Protein AF-A0A7V1Q492-F1 (afdb_monomer_lite)

pLDDT: mean 84.26, std 14.22, range [46.06, 97.69]

Foldseek 3Di:
DDPVVCCVPPQVVDDPVVNVVVVVVVVVVCVPDDDDDPPPPPPPPPVVVPPPDVCVVPPDDPVVVVVVVVVVVVVVVVVD

Secondary structure (DSSP, 8-state):
--HHHHIIIIITTS-HHHHHHHHHHHHHHHHHSPP--TT-S----GGGGTTSSTTGGGG--HHHHHHHHHHHHHHHHHT-

Sequence (80 aa):
MTVEEIFKRHIKPLPQLERLRLLAMIAEDLTNQPPVEDGAEGVYDWMALRGIAPGLLAGEDAQHWVSRTRRESDEQRAVR

Radius of gyration: 26.22 Å; chains: 1; bounding box: 44×31×67 Å

Structure (mmCIF, N/CA/C/O backbone):
data_AF-A0A7V1Q492-F1
#
_entry.id   AF-A0A7V1Q492-F1
#
loop_
_atom_site.group_PDB
_atom_site.id
_atom_site.type_symbol
_atom_site.label_atom_id
_atom_site.label_alt_id
_atom_site.label_comp_id
_atom_site.label_asym_id
_atom_site.label_entity_id
_atom_site.label_seq_id
_atom_site.pdbx_PDB_ins_code
_atom_site.Cartn_x
_atom_site.Cartn_y
_atom_site.Cartn_z
_atom_site.occupancy
_atom_site.B_iso_or_equiv
_atom_site.auth_seq_id
_atom_site.auth_comp_id
_atom_site.auth_asym_id
_atom_site.auth_atom_id
_atom_site.pdbx_PDB_model_num
ATOM 1 N N . MET A 1 1 ? 4.219 7.039 15.461 1.00 68.50 1 MET A N 1
ATOM 2 C CA . MET A 1 1 ? 2.837 6.895 15.955 1.00 68.50 1 MET A CA 1
ATOM 3 C C . MET A 1 1 ? 2.535 5.409 15.975 1.00 68.50 1 MET A C 1
ATOM 5 O O . MET A 1 1 ? 2.658 4.793 14.926 1.00 68.50 1 MET A O 1
ATOM 9 N N . THR A 1 2 ? 2.266 4.821 17.138 1.00 94.75 2 THR A N 1
ATOM 10 C CA . THR A 1 2 ? 2.007 3.373 17.250 1.00 94.75 2 THR A CA 1
ATOM 11 C C . THR A 1 2 ? 0.567 3.033 16.850 1.00 94.75 2 THR A C 1
ATOM 13 O O . THR A 1 2 ? -0.300 3.911 16.807 1.00 94.75 2 THR A O 1
ATOM 16 N N . VAL A 1 3 ? 0.283 1.757 16.572 1.00 93.00 3 VAL A N 1
ATOM 17 C CA . VAL A 1 3 ? -1.077 1.288 16.242 1.00 93.00 3 VAL A CA 1
ATOM 18 C C . VAL A 1 3 ? -2.047 1.569 17.395 1.00 93.00 3 VAL A C 1
ATOM 20 O O . VAL A 1 3 ? -3.180 2.001 17.182 1.00 93.00 3 VAL A O 1
ATOM 23 N N . GLU A 1 4 ? -1.588 1.421 18.637 1.00 94.81 4 GLU A N 1
ATOM 24 C CA . GLU A 1 4 ? -2.366 1.722 19.839 1.00 94.81 4 GLU A CA 1
ATOM 25 C C . GLU A 1 4 ? -2.685 3.215 19.953 1.00 94.81 4 GLU A C 1
ATOM 27 O O . GLU A 1 4 ? -3.775 3.585 20.400 1.00 94.81 4 GLU A O 1
ATOM 32 N N . GLU A 1 5 ? -1.755 4.087 19.554 1.00 95.38 5 GLU A N 1
ATOM 33 C CA . GLU A 1 5 ? -1.980 5.532 19.515 1.00 95.38 5 GLU A CA 1
ATOM 34 C C . GLU A 1 5 ? -3.021 5.907 18.456 1.00 95.38 5 GLU A C 1
ATOM 36 O O . GLU A 1 5 ? -3.922 6.694 18.758 1.00 95.38 5 GLU A O 1
ATOM 41 N N . ILE A 1 6 ? -2.960 5.296 17.266 1.00 95.06 6 ILE A N 1
ATOM 42 C CA . ILE A 1 6 ? -3.965 5.468 16.202 1.00 95.06 6 ILE A CA 1
ATOM 43 C C . ILE A 1 6 ? -5.339 5.045 16.713 1.00 95.06 6 ILE A C 1
ATOM 45 O O . ILE A 1 6 ? -6.308 5.803 16.620 1.00 95.06 6 ILE A O 1
ATOM 49 N N . PHE A 1 7 ? -5.419 3.858 17.317 1.00 95.19 7 PHE A N 1
ATOM 50 C CA . PHE A 1 7 ? -6.670 3.337 17.845 1.00 95.19 7 PHE A CA 1
ATOM 51 C C . PHE A 1 7 ? -7.275 4.280 18.887 1.00 95.19 7 PHE A C 1
ATOM 53 O O . PHE A 1 7 ? -8.452 4.632 18.804 1.00 95.19 7 PHE A O 1
ATOM 60 N N . LYS A 1 8 ? -6.475 4.734 19.858 1.00 96.75 8 LYS A N 1
ATOM 61 C CA . LYS A 1 8 ? -6.958 5.604 20.938 1.00 96.75 8 LYS A CA 1
ATOM 62 C C . LYS A 1 8 ? -7.382 6.983 20.442 1.00 96.75 8 LYS A C 1
ATOM 64 O O . LYS A 1 8 ? -8.384 7.495 20.934 1.00 96.75 8 LYS A O 1
ATOM 69 N N . ARG A 1 9 ? -6.630 7.587 19.517 1.00 96.50 9 ARG A N 1
ATOM 70 C CA . ARG A 1 9 ? -6.876 8.965 19.065 1.00 96.50 9 ARG A CA 1
ATOM 71 C C . ARG A 1 9 ? -7.931 9.063 17.971 1.00 96.50 9 ARG A C 1
ATOM 73 O O . ARG A 1 9 ? -8.690 10.024 17.980 1.00 96.50 9 ARG A O 1
ATOM 80 N N . HIS A 1 10 ? -7.990 8.094 17.061 1.00 94.56 10 HIS A N 1
ATOM 81 C CA . HIS A 1 10 ? -8.802 8.206 15.847 1.00 94.56 10 HIS A CA 1
ATOM 82 C C . HIS A 1 10 ? -9.950 7.204 15.778 1.00 94.56 10 HIS A C 1
ATOM 84 O O . HIS A 1 10 ? -10.980 7.529 15.205 1.00 94.56 10 HIS A O 1
ATOM 90 N N . ILE A 1 11 ? -9.813 6.014 16.373 1.00 95.62 11 ILE A N 1
ATOM 91 C CA . ILE A 1 11 ? -10.826 4.953 16.235 1.00 95.62 11 ILE A CA 1
ATOM 92 C C . ILE A 1 11 ? -11.771 4.906 17.436 1.00 95.62 11 ILE A C 1
ATOM 94 O O . ILE A 1 11 ? -12.983 4.777 17.283 1.00 95.62 11 ILE A O 1
ATOM 98 N N . LYS A 1 12 ? -11.230 5.021 18.651 1.00 95.31 12 LYS A N 1
ATOM 99 C CA . LYS A 1 12 ? -11.999 4.958 19.899 1.00 95.31 12 LYS A CA 1
ATOM 100 C C . LYS A 1 12 ? -13.054 6.072 20.039 1.00 95.31 12 LYS A C 1
ATOM 102 O O . LYS A 1 12 ? -14.114 5.754 20.576 1.00 95.31 12 LYS A O 1
ATOM 107 N N . PRO A 1 13 ? -12.821 7.325 19.595 1.00 97.69 13 PRO A N 1
ATOM 108 C CA . PRO A 1 13 ? -13.826 8.388 19.689 1.00 97.69 13 PRO A CA 1
ATOM 109 C C . PRO A 1 13 ? -15.008 8.240 18.720 1.00 97.69 13 PRO A C 1
ATOM 111 O O . PRO A 1 13 ? -16.020 8.909 18.912 1.00 97.69 13 PRO A O 1
ATOM 114 N N . LEU A 1 14 ? -14.894 7.398 17.687 1.00 96.88 14 LEU A N 1
ATOM 115 C CA . LEU A 1 14 ? -15.953 7.225 16.694 1.00 96.88 14 LEU A CA 1
ATOM 116 C C . LEU A 1 14 ? -17.180 6.517 17.302 1.00 96.88 14 LEU A C 1
ATOM 118 O O . LEU A 1 14 ? -17.022 5.585 18.104 1.00 96.88 14 LEU A O 1
ATOM 122 N N . PRO A 1 15 ? -18.407 6.881 16.884 1.00 97.69 15 PRO A N 1
ATOM 123 C CA . PRO A 1 15 ? -19.614 6.130 17.203 1.00 97.69 15 PRO A CA 1
ATOM 124 C C . PRO A 1 15 ? -19.490 4.648 16.827 1.00 97.69 15 PRO A C 1
ATOM 126 O O . PRO A 1 15 ? -18.823 4.282 15.858 1.00 97.69 15 PRO A O 1
ATOM 129 N N . GLN A 1 16 ? -20.193 3.776 17.555 1.00 96.06 16 GLN A N 1
ATOM 130 C CA . GLN A 1 16 ? -20.131 2.324 17.338 1.00 96.06 16 GLN A CA 1
ATOM 131 C C . GLN A 1 16 ? -20.401 1.926 15.878 1.00 96.06 16 GLN A C 1
ATOM 133 O O . GLN A 1 16 ? -19.696 1.077 15.336 1.00 96.06 16 GLN A O 1
ATOM 138 N N . LEU A 1 17 ? -21.382 2.560 15.230 1.00 96.94 17 LEU A N 1
ATOM 139 C CA . LEU A 1 17 ? -21.719 2.289 13.832 1.00 96.94 17 LEU A CA 1
ATOM 140 C C . LEU A 1 17 ? -20.569 2.634 12.873 1.00 96.94 17 LEU A C 1
ATOM 142 O O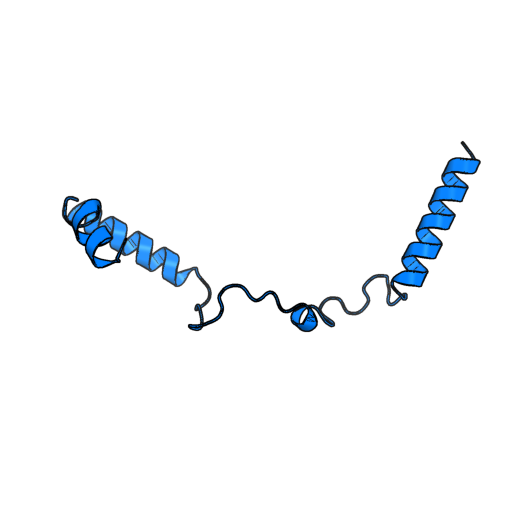 . LEU A 1 17 ? -20.305 1.886 11.937 1.00 96.94 17 LEU A O 1
ATOM 146 N N . GLU A 1 18 ? -19.862 3.737 13.110 1.00 96.75 18 GLU A N 1
ATOM 147 C CA . GLU A 1 18 ? -18.725 4.150 12.280 1.00 96.75 18 GLU A CA 1
ATOM 148 C C . GLU A 1 18 ? -17.525 3.228 12.472 1.00 96.75 18 GLU A C 1
ATOM 150 O O . GLU A 1 18 ? -16.859 2.878 11.503 1.00 96.75 18 GLU A O 1
ATOM 155 N N . ARG A 1 19 ? -17.305 2.740 13.697 1.00 97.62 19 ARG A N 1
ATOM 156 C CA . ARG A 1 19 ? -16.281 1.722 13.969 1.00 97.62 19 ARG A CA 1
ATOM 157 C C . ARG A 1 19 ? -16.560 0.421 13.217 1.00 97.62 19 ARG A C 1
ATOM 159 O O . ARG A 1 19 ? -15.630 -0.181 12.692 1.00 97.62 19 ARG A O 1
ATOM 166 N N . LEU A 1 20 ? -17.825 0.001 13.145 1.00 97.50 20 LEU A N 1
ATOM 167 C CA . LEU A 1 20 ? -18.231 -1.180 12.375 1.00 97.50 20 LEU A CA 1
ATOM 168 C C . LEU A 1 20 ? -18.060 -0.969 10.866 1.00 97.50 20 LEU A C 1
ATOM 170 O O . LEU A 1 20 ? -17.564 -1.861 10.184 1.00 97.50 20 LEU A O 1
ATOM 174 N N . ARG A 1 21 ? -18.418 0.213 10.349 1.00 97.38 21 ARG A N 1
ATOM 175 C CA . ARG A 1 21 ? -18.184 0.569 8.939 1.00 97.38 21 ARG A CA 1
ATOM 176 C C . ARG A 1 21 ? -16.700 0.553 8.595 1.00 97.38 21 ARG A C 1
ATOM 178 O O . ARG A 1 21 ? -16.321 -0.042 7.595 1.00 97.38 21 ARG A O 1
ATOM 185 N N . LEU A 1 22 ? -15.865 1.145 9.446 1.00 96.88 22 LEU A N 1
ATOM 186 C CA . LEU A 1 22 ? -14.419 1.144 9.259 1.00 96.88 22 LEU A CA 1
ATOM 187 C C . LEU A 1 22 ? -13.851 -0.279 9.254 1.00 96.88 22 LEU A C 1
ATOM 189 O O . LEU A 1 22 ? -13.004 -0.594 8.429 1.00 96.88 22 LEU A O 1
ATOM 193 N N . LEU A 1 23 ? -14.340 -1.150 10.139 1.00 96.75 23 LEU A N 1
ATOM 194 C CA . LEU A 1 23 ? -13.931 -2.553 10.164 1.00 96.75 23 LEU A CA 1
ATOM 195 C C . LEU A 1 23 ? -14.271 -3.272 8.851 1.00 96.75 23 LEU A C 1
ATOM 197 O O . LEU A 1 23 ? -13.438 -4.018 8.347 1.00 96.75 23 LEU A O 1
ATOM 201 N N . ALA A 1 24 ? -15.452 -3.022 8.277 1.00 96.81 24 ALA A N 1
ATOM 202 C CA . ALA A 1 24 ? -15.825 -3.574 6.975 1.00 96.81 24 ALA A CA 1
ATOM 203 C C . ALA A 1 24 ? -14.913 -3.063 5.847 1.00 96.81 24 ALA A C 1
ATOM 205 O O . ALA A 1 24 ? -14.437 -3.864 5.051 1.00 96.81 24 ALA A O 1
ATOM 206 N N . MET A 1 25 ? -14.609 -1.760 5.827 1.00 96.62 25 MET A N 1
ATOM 207 C CA . MET A 1 25 ? -13.693 -1.170 4.842 1.00 96.62 25 MET A CA 1
ATOM 208 C C . MET A 1 25 ? -12.285 -1.767 4.933 1.00 96.62 25 MET A C 1
ATOM 210 O O . MET A 1 25 ? -11.683 -2.071 3.911 1.00 96.62 25 MET A O 1
ATOM 214 N N . ILE A 1 26 ? -11.769 -1.962 6.152 1.00 95.38 26 ILE A N 1
ATOM 215 C CA . ILE A 1 26 ? -10.461 -2.594 6.372 1.00 95.38 26 ILE A CA 1
ATOM 216 C C . ILE A 1 26 ? -10.481 -4.045 5.881 1.00 95.38 26 ILE A C 1
ATOM 218 O O . ILE A 1 26 ? -9.555 -4.474 5.204 1.00 95.38 26 ILE A O 1
ATOM 222 N N . ALA A 1 27 ? -11.529 -4.809 6.203 1.00 94.50 27 ALA A N 1
ATOM 223 C CA . ALA A 1 27 ? -11.641 -6.198 5.765 1.00 94.50 27 ALA A CA 1
ATOM 224 C C . ALA A 1 27 ? -11.696 -6.320 4.231 1.00 94.50 27 ALA A C 1
ATOM 226 O O . ALA A 1 27 ? -11.056 -7.204 3.663 1.00 94.50 27 ALA A O 1
ATOM 227 N N . GLU A 1 28 ? -12.433 -5.430 3.564 1.00 94.31 28 GLU A N 1
ATOM 228 C CA . GLU A 1 28 ? -12.504 -5.367 2.103 1.00 94.31 28 GLU A CA 1
ATOM 229 C C . GLU A 1 28 ? -11.147 -5.010 1.483 1.00 94.31 28 GLU A C 1
ATOM 231 O O . GLU A 1 28 ? -10.694 -5.704 0.575 1.00 94.31 28 GLU A O 1
ATOM 236 N N . ASP A 1 29 ? -10.463 -3.988 2.005 1.00 91.81 29 ASP A N 1
ATOM 237 C CA . ASP A 1 29 ? -9.129 -3.588 1.540 1.00 91.81 29 ASP A CA 1
ATOM 238 C C . ASP A 1 29 ? -8.117 -4.737 1.665 1.00 91.81 29 ASP A C 1
ATOM 240 O O . ASP A 1 29 ? -7.460 -5.095 0.689 1.00 91.81 29 ASP A O 1
ATOM 244 N N . LEU A 1 30 ? -8.074 -5.405 2.822 1.00 88.25 30 LEU A N 1
ATOM 245 C CA . LEU A 1 30 ? -7.183 -6.546 3.057 1.00 88.25 30 LEU A CA 1
ATOM 246 C C . LEU A 1 30 ? -7.498 -7.755 2.166 1.00 88.25 30 LEU A C 1
ATOM 248 O O . LEU A 1 30 ? -6.598 -8.521 1.841 1.00 88.25 30 LEU A O 1
ATOM 252 N N . THR A 1 31 ? -8.759 -7.940 1.770 1.00 89.31 31 THR A N 1
ATOM 253 C CA . THR A 1 31 ? -9.151 -9.029 0.857 1.00 89.31 31 THR A CA 1
ATOM 254 C C . THR A 1 31 ? -8.733 -8.733 -0.587 1.00 89.31 31 THR A C 1
ATOM 256 O O . THR A 1 31 ? -8.463 -9.656 -1.353 1.00 89.31 31 THR A O 1
ATOM 259 N N . ASN A 1 32 ? -8.676 -7.453 -0.963 1.00 84.44 32 ASN A N 1
ATOM 260 C CA . ASN A 1 32 ? -8.329 -7.010 -2.313 1.00 84.44 32 ASN A CA 1
ATOM 261 C C . ASN A 1 32 ? -6.820 -6.817 -2.528 1.00 84.44 32 ASN A C 1
ATOM 263 O O . ASN A 1 32 ? -6.381 -6.664 -3.670 1.00 84.44 32 ASN A O 1
ATOM 267 N N . GLN A 1 33 ? -6.021 -6.827 -1.462 1.00 71.00 33 GLN A N 1
ATOM 268 C CA . GLN A 1 33 ? -4.567 -6.762 -1.555 1.00 71.00 33 GLN A CA 1
ATOM 269 C C . GLN A 1 33 ? -3.973 -8.173 -1.690 1.00 71.00 33 GLN A C 1
ATOM 271 O O . GLN A 1 33 ? -4.409 -9.097 -1.000 1.00 71.00 33 GLN A O 1
ATOM 276 N N . PRO A 1 34 ? -2.975 -8.378 -2.574 1.00 65.31 34 PRO A N 1
ATOM 277 C CA . PRO A 1 34 ? -2.230 -9.630 -2.581 1.00 65.31 34 PRO A CA 1
ATOM 278 C C . PRO A 1 34 ? -1.578 -9.823 -1.202 1.00 65.31 34 PRO A C 1
ATOM 280 O O . PRO A 1 34 ? -1.140 -8.832 -0.610 1.00 65.31 34 PRO A O 1
ATOM 283 N N . PRO A 1 35 ? -1.515 -11.061 -0.673 1.00 61.25 35 PRO A N 1
ATOM 284 C CA . PRO A 1 35 ? -0.928 -11.308 0.635 1.00 61.25 35 PRO A CA 1
ATOM 285 C C . PRO A 1 35 ? 0.487 -10.731 0.681 1.00 61.25 35 PRO A C 1
ATOM 287 O O . PRO A 1 35 ? 1.359 -11.128 -0.093 1.00 61.25 35 PRO A O 1
ATOM 290 N N . VAL A 1 36 ? 0.689 -9.758 1.569 1.00 61.34 36 VAL A N 1
ATOM 291 C CA . VAL A 1 36 ? 2.009 -9.213 1.869 1.00 61.34 36 VAL A CA 1
ATOM 292 C C . VAL A 1 36 ? 2.734 -10.294 2.659 1.00 61.34 36 VAL A C 1
ATOM 294 O O . VAL A 1 36 ? 2.423 -10.527 3.825 1.00 61.34 36 VAL A O 1
ATOM 297 N N . GLU A 1 37 ? 3.660 -11.003 2.017 1.00 60.31 37 GLU A N 1
ATOM 298 C CA . GLU A 1 37 ? 4.625 -11.809 2.757 1.00 60.31 37 GLU A CA 1
ATOM 299 C C . GLU A 1 37 ? 5.488 -10.845 3.583 1.00 60.31 37 GLU A C 1
ATOM 301 O O . GLU A 1 37 ? 6.117 -9.933 3.033 1.00 60.31 37 GLU A O 1
ATOM 306 N N . ASP A 1 38 ? 5.453 -11.002 4.911 1.00 46.06 38 ASP A N 1
ATOM 307 C CA . ASP A 1 38 ? 6.247 -10.220 5.864 1.00 46.06 38 ASP A CA 1
ATOM 308 C C . ASP A 1 38 ? 7.713 -10.162 5.393 1.00 46.06 38 ASP A C 1
ATOM 310 O O . ASP A 1 38 ? 8.425 -11.167 5.403 1.00 46.06 38 ASP A O 1
ATOM 314 N N . GLY A 1 39 ? 8.158 -8.978 4.955 1.00 50.59 39 GLY A N 1
ATOM 315 C CA . GLY A 1 39 ? 9.532 -8.721 4.506 1.00 50.59 39 GLY A CA 1
ATOM 316 C C . GLY A 1 39 ? 9.683 -8.164 3.089 1.00 50.59 39 GLY A C 1
ATOM 317 O O . 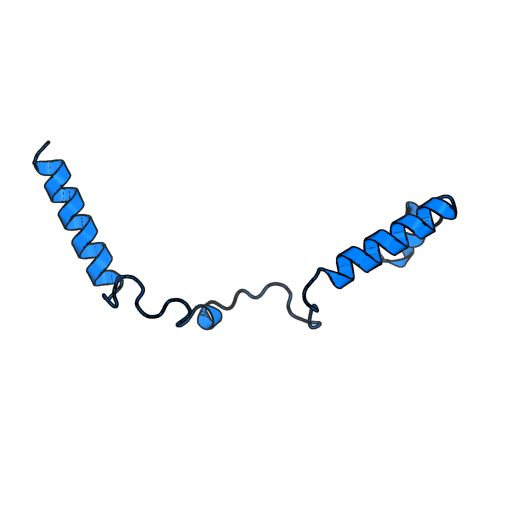GLY A 1 39 ? 10.759 -7.670 2.757 1.00 50.59 39 GLY A O 1
ATOM 318 N N . ALA A 1 40 ? 8.636 -8.160 2.263 1.00 50.44 40 ALA A N 1
ATOM 319 C CA . ALA A 1 40 ? 8.688 -7.540 0.938 1.00 50.44 40 ALA A CA 1
ATOM 320 C C . ALA A 1 40 ? 8.346 -6.038 0.992 1.00 50.44 40 ALA A C 1
ATOM 322 O O . ALA A 1 40 ? 7.432 -5.567 0.315 1.00 50.44 40 ALA A O 1
ATOM 323 N N . GLU A 1 41 ? 9.097 -5.251 1.770 1.00 51.38 41 GLU A N 1
ATOM 324 C CA . GLU A 1 41 ? 9.220 -3.822 1.463 1.00 51.38 41 GLU A CA 1
ATOM 325 C C . GLU A 1 41 ? 9.903 -3.703 0.097 1.00 51.38 41 GLU A C 1
ATOM 327 O O . GLU A 1 41 ? 11.124 -3.675 0.012 1.00 51.38 41 GLU A O 1
ATOM 332 N N . GLY A 1 42 ? 9.112 -3.693 -0.978 1.00 57.72 42 GLY A N 1
ATOM 333 C CA . GLY A 1 42 ? 9.429 -3.044 -2.250 1.00 57.72 42 GLY A CA 1
ATOM 334 C C . GLY A 1 42 ? 10.854 -3.195 -2.788 1.00 57.72 42 GLY A C 1
ATOM 335 O O . GLY A 1 42 ? 11.370 -2.243 -3.375 1.00 57.72 42 GLY A O 1
ATOM 336 N N . VAL A 1 43 ? 11.506 -4.350 -2.631 1.00 57.62 43 VAL A N 1
ATOM 337 C CA . VAL A 1 43 ? 12.747 -4.621 -3.355 1.00 57.62 43 VAL A CA 1
ATOM 338 C C . VAL A 1 43 ? 12.327 -5.010 -4.762 1.00 57.62 43 VAL A C 1
ATOM 340 O O . VAL A 1 43 ? 12.092 -6.177 -5.065 1.00 57.62 43 VAL A O 1
ATOM 343 N N . TYR A 1 44 ? 12.168 -4.006 -5.621 1.00 63.19 44 TYR A N 1
ATOM 344 C CA . TYR A 1 44 ? 12.110 -4.225 -7.058 1.00 63.19 44 TYR A CA 1
ATOM 345 C C . TYR A 1 44 ? 13.455 -4.824 -7.479 1.00 63.19 44 TYR A C 1
ATOM 347 O O . TYR A 1 44 ? 14.423 -4.108 -7.730 1.00 63.19 44 TYR A O 1
ATOM 355 N N . ASP A 1 45 ? 13.537 -6.152 -7.483 1.00 72.69 45 ASP A N 1
ATOM 356 C CA . ASP A 1 45 ? 14.704 -6.867 -7.970 1.00 72.69 45 ASP A CA 1
ATOM 357 C C . ASP A 1 45 ? 14.731 -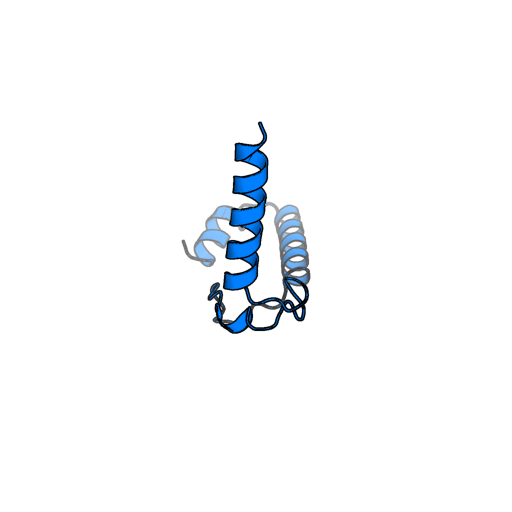6.758 -9.496 1.00 72.69 45 ASP A C 1
ATOM 359 O O . ASP A 1 45 ? 13.859 -7.279 -10.193 1.00 72.69 45 ASP A O 1
ATOM 363 N N . TRP A 1 46 ? 15.746 -6.087 -10.040 1.00 69.81 46 TRP A N 1
ATOM 364 C CA . TRP A 1 46 ? 15.924 -6.000 -11.488 1.00 69.81 46 TRP A CA 1
ATOM 365 C C . TRP A 1 46 ? 16.069 -7.375 -12.144 1.00 69.81 46 TRP A C 1
ATOM 367 O O . TRP A 1 46 ? 15.694 -7.539 -13.306 1.00 69.81 46 TRP A O 1
ATOM 377 N N . MET A 1 47 ? 16.538 -8.382 -11.404 1.00 75.56 47 MET A N 1
ATOM 378 C CA . MET A 1 47 ? 16.585 -9.757 -11.890 1.00 75.56 47 MET A CA 1
ATOM 379 C C . MET A 1 47 ? 15.193 -10.377 -12.041 1.00 75.56 47 MET A C 1
ATOM 381 O O . MET A 1 47 ? 15.032 -11.244 -12.900 1.00 75.56 47 MET A O 1
ATOM 385 N N . ALA A 1 48 ? 14.174 -9.897 -11.320 1.00 74.12 48 ALA A N 1
ATOM 386 C CA . ALA A 1 48 ? 12.787 -10.331 -11.500 1.00 74.12 48 ALA A CA 1
ATOM 387 C C . ALA A 1 48 ? 12.203 -9.901 -12.858 1.00 74.12 48 ALA A C 1
ATOM 389 O O . ALA A 1 48 ? 11.261 -10.519 -13.348 1.00 74.12 48 ALA A O 1
ATOM 390 N N . LEU A 1 49 ? 12.779 -8.882 -13.512 1.00 73.06 49 LEU A N 1
ATOM 391 C CA . LEU A 1 49 ? 12.382 -8.478 -14.865 1.00 73.06 49 LEU A CA 1
ATOM 392 C C . LEU A 1 49 ? 13.073 -9.292 -15.968 1.00 73.06 49 LEU A C 1
ATOM 394 O O . LEU A 1 49 ? 12.760 -9.135 -17.151 1.00 73.06 49 LEU A O 1
ATOM 398 N N . ARG A 1 50 ? 14.024 -10.168 -15.631 1.00 73.06 50 ARG A N 1
ATOM 399 C CA . ARG A 1 50 ? 14.740 -10.954 -16.637 1.00 73.06 50 ARG A CA 1
ATOM 400 C C . ARG A 1 50 ? 13.787 -11.948 -17.304 1.00 73.06 50 ARG A C 1
ATOM 402 O O . ARG A 1 50 ? 13.306 -12.883 -16.678 1.00 73.06 50 ARG A O 1
ATOM 409 N N . GLY A 1 51 ? 13.581 -11.787 -18.610 1.00 74.00 51 GLY A N 1
ATOM 410 C CA . GLY A 1 51 ? 12.811 -12.736 -19.420 1.00 74.00 51 GLY A CA 1
ATOM 411 C C . GLY A 1 51 ? 11.294 -12.523 -19.418 1.00 74.00 51 GLY A C 1
ATOM 412 O O . GLY A 1 51 ? 10.593 -13.326 -20.021 1.00 74.00 51 GLY A O 1
ATOM 413 N N . ILE A 1 52 ? 10.784 -11.441 -18.817 1.00 81.75 52 ILE A N 1
ATOM 414 C CA . ILE A 1 52 ? 9.339 -11.130 -18.776 1.00 81.75 52 ILE A CA 1
ATOM 415 C C . ILE A 1 52 ? 8.737 -10.764 -20.141 1.00 81.75 52 ILE A C 1
ATOM 417 O O . ILE A 1 52 ? 7.522 -10.796 -20.311 1.00 81.75 52 ILE A O 1
ATOM 421 N N . ALA A 1 53 ? 9.574 -10.407 -21.115 1.00 77.75 53 ALA A N 1
ATOM 422 C CA . ALA A 1 53 ? 9.155 -10.043 -22.463 1.00 77.75 53 ALA A CA 1
ATOM 423 C C . ALA A 1 53 ? 9.937 -10.869 -23.500 1.00 77.75 53 ALA A C 1
ATOM 425 O O . ALA A 1 53 ? 10.827 -10.344 -24.177 1.00 77.75 53 ALA A O 1
ATOM 426 N N . PRO A 1 54 ? 9.663 -12.182 -23.607 1.00 74.44 54 PRO A N 1
ATOM 427 C CA . PRO A 1 54 ? 10.276 -13.009 -24.636 1.00 74.44 54 PRO A CA 1
ATOM 428 C C . PRO A 1 54 ? 9.858 -12.486 -26.016 1.00 74.44 54 PRO A C 1
ATOM 430 O O . PRO A 1 54 ? 8.678 -12.267 -26.278 1.00 74.44 54 PRO A O 1
ATOM 433 N N . GLY A 1 55 ? 10.833 -12.247 -26.894 1.00 77.38 55 GLY A N 1
ATOM 434 C CA . GLY A 1 55 ? 10.575 -11.673 -28.218 1.00 77.38 55 GLY A CA 1
ATOM 435 C C . GLY A 1 55 ? 10.340 -10.159 -28.229 1.00 77.38 55 GLY A C 1
ATOM 436 O O . GLY A 1 55 ? 9.906 -9.628 -29.253 1.00 77.38 55 GLY A O 1
ATOM 437 N N . LEU A 1 56 ? 10.651 -9.442 -27.137 1.00 84.38 56 LEU A N 1
ATOM 438 C CA . LEU A 1 56 ? 10.754 -7.980 -27.176 1.00 84.38 56 LEU A CA 1
ATOM 439 C C . LEU A 1 56 ? 11.708 -7.564 -28.306 1.00 84.38 56 LEU A C 1
ATOM 441 O 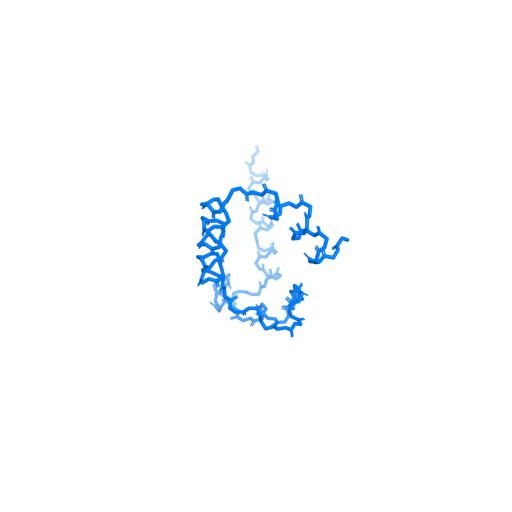O . LEU A 1 56 ? 12.699 -8.245 -28.566 1.00 84.38 56 LEU A O 1
ATOM 445 N N . LEU A 1 57 ? 11.379 -6.474 -29.004 1.00 85.38 57 LEU A N 1
ATOM 446 C CA . LEU A 1 57 ? 12.110 -6.020 -30.197 1.00 85.38 57 LEU A CA 1
ATOM 447 C C . LEU A 1 57 ? 12.182 -7.095 -31.302 1.00 85.38 57 LEU A C 1
ATOM 449 O O . LEU A 1 57 ? 13.143 -7.142 -32.057 1.00 85.38 57 LEU A O 1
ATOM 453 N N . ALA A 1 58 ? 11.186 -7.987 -31.382 1.00 86.38 58 ALA A N 1
ATOM 454 C CA . ALA A 1 58 ? 11.183 -9.151 -32.274 1.00 86.38 58 ALA A CA 1
ATOM 455 C C . ALA A 1 58 ? 12.385 -10.100 -32.068 1.00 86.38 58 ALA A C 1
ATOM 457 O O . ALA A 1 58 ? 12.776 -10.824 -32.981 1.00 86.38 58 ALA A O 1
ATOM 458 N N . GLY A 1 59 ? 12.968 -10.106 -30.863 1.00 85.44 59 GLY A N 1
ATOM 459 C CA . GLY A 1 59 ? 14.171 -10.877 -30.544 1.00 85.44 59 GLY A CA 1
ATOM 460 C C . GLY A 1 59 ? 15.479 -10.214 -30.989 1.00 85.44 59 GLY A C 1
ATOM 461 O O . GLY A 1 59 ? 16.533 -10.837 -30.880 1.00 85.44 59 GLY A O 1
ATOM 462 N N . GLU A 1 60 ? 15.426 -8.974 -31.482 1.00 85.62 60 GLU A N 1
ATOM 463 C CA . GLU A 1 60 ? 16.603 -8.159 -31.779 1.00 85.62 60 GLU A CA 1
ATOM 464 C C . GLU A 1 60 ? 17.346 -7.787 -30.483 1.00 85.62 60 GLU A C 1
ATOM 466 O O . GLU A 1 60 ? 16.735 -7.516 -29.446 1.00 85.62 60 GLU A O 1
ATOM 471 N N . ASP A 1 61 ? 18.680 -7.748 -30.546 1.00 87.75 61 ASP A N 1
ATOM 472 C CA . ASP A 1 61 ? 19.497 -7.188 -29.469 1.00 87.75 61 ASP A CA 1
ATOM 473 C C . ASP A 1 61 ? 19.140 -5.709 -29.228 1.00 87.75 61 ASP A C 1
ATOM 475 O O . ASP A 1 61 ? 18.967 -4.924 -30.167 1.00 87.75 61 ASP A O 1
ATOM 479 N N . ALA A 1 62 ? 19.063 -5.309 -27.957 1.00 87.06 62 ALA A N 1
ATOM 480 C CA . ALA A 1 62 ? 18.624 -3.968 -27.582 1.00 87.06 62 ALA A CA 1
ATOM 481 C C . ALA A 1 62 ? 19.538 -2.867 -28.145 1.00 87.06 62 ALA A C 1
ATOM 483 O O . ALA A 1 62 ? 19.052 -1.832 -28.607 1.00 87.06 62 ALA A O 1
ATOM 484 N N . GLN A 1 63 ? 20.856 -3.088 -28.151 1.00 89.56 63 GLN A N 1
ATOM 485 C CA . GLN A 1 63 ? 21.816 -2.115 -28.667 1.00 89.56 63 GLN A CA 1
ATOM 486 C C . GLN A 1 63 ? 21.727 -2.003 -30.195 1.00 89.56 63 GLN A C 1
ATOM 488 O O . GLN A 1 63 ? 21.854 -0.901 -30.746 1.00 89.56 63 GLN A O 1
ATOM 493 N N . HIS A 1 64 ? 21.467 -3.116 -30.884 1.00 92.69 64 HIS A N 1
ATOM 494 C CA . HIS A 1 64 ? 21.240 -3.126 -32.329 1.00 92.69 64 HIS A CA 1
ATOM 495 C C . HIS A 1 64 ? 19.968 -2.354 -32.712 1.00 92.69 64 HIS A C 1
ATOM 497 O O . HIS A 1 64 ? 20.030 -1.461 -33.563 1.00 92.69 64 HIS A O 1
ATOM 503 N N . TRP A 1 65 ? 18.858 -2.587 -32.002 1.00 92.81 65 TRP A N 1
ATOM 504 C CA . TRP A 1 65 ? 17.600 -1.860 -32.204 1.00 92.81 65 TRP A CA 1
ATOM 505 C C . TRP A 1 65 ? 17.760 -0.344 -32.006 1.00 92.81 65 TRP A C 1
ATOM 507 O O . TRP A 1 65 ? 17.311 0.447 -32.842 1.00 92.81 65 TRP A O 1
ATOM 517 N N . VAL A 1 66 ? 18.452 0.090 -30.941 1.00 92.81 66 VAL A N 1
ATOM 518 C CA . VAL A 1 66 ? 18.723 1.521 -30.684 1.00 92.81 66 VAL A CA 1
ATOM 519 C C . VAL A 1 66 ? 19.575 2.127 -31.798 1.00 92.81 66 VAL A C 1
ATOM 521 O O . VAL A 1 66 ? 19.325 3.247 -32.244 1.00 92.81 66 VAL A O 1
ATOM 524 N N . SER A 1 67 ? 20.586 1.398 -32.268 1.00 94.88 67 SER A N 1
ATOM 525 C CA . SER A 1 67 ? 21.482 1.881 -33.323 1.00 94.88 67 SER A CA 1
ATOM 526 C C . SER A 1 67 ? 20.745 2.057 -34.652 1.00 94.88 67 SER A C 1
ATOM 528 O O . SER A 1 67 ? 20.918 3.076 -35.324 1.00 94.88 67 SER A O 1
ATOM 530 N N . ARG A 1 68 ? 19.893 1.091 -35.014 1.00 94.31 68 ARG A N 1
ATOM 531 C CA . ARG A 1 68 ? 19.062 1.144 -36.220 1.00 94.31 68 ARG A CA 1
ATOM 532 C C . ARG A 1 68 ? 18.059 2.296 -36.159 1.00 94.31 68 ARG A C 1
ATOM 534 O O . ARG A 1 68 ? 18.037 3.121 -37.065 1.00 94.31 68 ARG A O 1
ATOM 541 N N . THR A 1 69 ? 17.295 2.403 -35.072 1.00 92.81 69 THR A N 1
ATOM 542 C CA . THR A 1 69 ? 16.273 3.456 -34.914 1.00 92.81 69 THR A CA 1
ATOM 543 C C . THR A 1 69 ? 16.871 4.865 -34.878 1.00 92.81 69 THR A C 1
ATOM 545 O O . THR A 1 69 ? 16.283 5.794 -35.432 1.00 92.81 69 THR A O 1
ATOM 548 N N . ARG A 1 70 ? 18.068 5.049 -34.298 1.00 94.25 70 ARG A N 1
ATOM 549 C CA . ARG A 1 70 ? 18.794 6.331 -34.374 1.00 94.25 70 ARG A CA 1
ATOM 550 C C . ARG A 1 70 ? 19.172 6.691 -35.805 1.00 94.25 70 ARG A C 1
ATOM 552 O O . ARG A 1 70 ? 18.912 7.815 -36.221 1.00 94.25 70 ARG A O 1
ATOM 559 N N . ARG A 1 71 ? 19.725 5.737 -36.558 1.00 95.31 71 ARG A N 1
ATOM 560 C CA . ARG A 1 71 ? 20.100 5.943 -37.961 1.00 95.31 71 ARG A CA 1
ATOM 561 C C . ARG A 1 71 ? 18.889 6.309 -38.819 1.00 95.31 71 ARG A C 1
ATOM 563 O O . ARG A 1 71 ? 18.933 7.317 -39.511 1.00 95.31 71 ARG A O 1
ATOM 570 N N . GLU A 1 72 ? 17.798 5.553 -38.700 1.00 94.50 72 GLU A N 1
ATOM 571 C CA . GLU A 1 72 ? 16.533 5.834 -39.396 1.00 94.5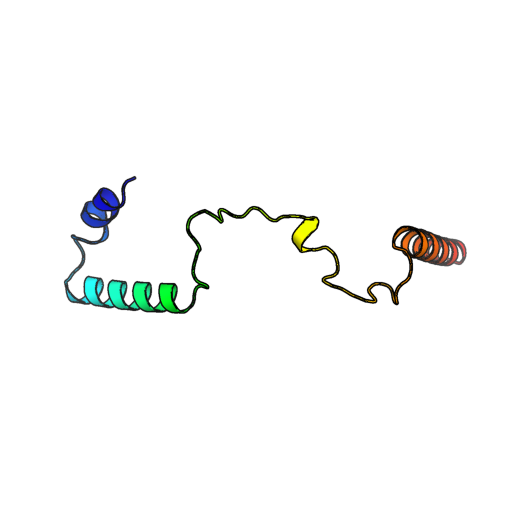0 72 GLU A CA 1
ATOM 572 C C . GLU A 1 72 ? 16.012 7.245 -39.066 1.00 94.50 72 GLU A C 1
ATOM 574 O O . GLU A 1 72 ? 15.555 7.975 -39.945 1.00 94.50 72 GLU A O 1
ATOM 579 N N . SER A 1 73 ? 16.113 7.667 -37.800 1.00 93.56 73 SER A N 1
ATOM 580 C CA . SER A 1 73 ? 15.715 9.015 -37.383 1.00 93.56 73 SER A CA 1
ATOM 581 C C . SER A 1 73 ? 16.628 10.112 -37.939 1.00 93.56 73 SER A C 1
ATOM 583 O O . SER A 1 73 ? 16.139 11.206 -38.227 1.00 93.56 73 SER A O 1
ATOM 585 N N . ASP A 1 74 ? 17.933 9.866 -38.039 1.00 94.38 74 ASP A N 1
ATOM 586 C CA . ASP A 1 74 ? 18.893 10.824 -38.593 1.00 94.38 74 ASP A CA 1
ATOM 587 C C . ASP A 1 74 ? 18.699 10.987 -40.104 1.00 94.38 74 ASP A C 1
ATOM 589 O O . ASP A 1 74 ? 18.682 12.112 -40.601 1.00 94.38 74 ASP A O 1
ATOM 593 N N . GLU A 1 75 ? 18.441 9.891 -40.819 1.00 93.75 75 GLU A N 1
ATOM 594 C CA . GLU A 1 75 ? 18.082 9.897 -42.242 1.00 93.75 75 GLU A CA 1
ATOM 595 C C . GLU A 1 75 ? 16.802 10.708 -42.492 1.00 93.75 75 GLU A C 1
ATOM 597 O O . GLU A 1 75 ? 16.770 11.564 -43.374 1.00 93.75 75 GLU A O 1
ATOM 602 N N . GLN A 1 76 ? 15.767 10.526 -41.665 1.00 89.56 76 GLN A N 1
ATOM 603 C CA . GLN A 1 76 ? 14.534 11.318 -41.758 1.00 89.56 76 GLN A CA 1
ATOM 604 C C . GLN A 1 76 ? 14.756 12.815 -41.501 1.00 89.56 76 GLN A C 1
ATOM 606 O O . GLN A 1 76 ? 14.070 13.646 -42.096 1.00 89.56 76 GLN A O 1
ATOM 611 N N . ARG A 1 77 ? 15.697 13.176 -40.617 1.00 89.00 77 ARG A N 1
ATOM 612 C CA . ARG A 1 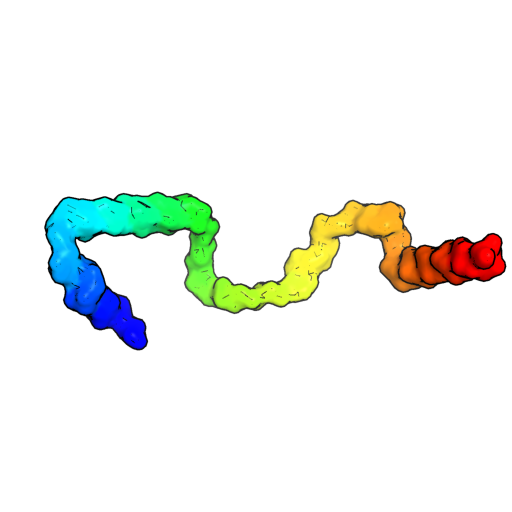77 ? 16.064 14.580 -40.374 1.00 89.00 77 ARG A CA 1
ATOM 613 C C . ARG A 1 77 ? 16.863 15.181 -41.525 1.00 89.00 77 ARG A C 1
ATOM 615 O O . ARG A 1 77 ? 16.680 16.355 -41.804 1.00 89.00 77 ARG A O 1
ATOM 622 N N . ALA A 1 78 ? 17.721 14.404 -42.179 1.00 80.06 78 ALA A N 1
ATOM 623 C CA . ALA A 1 78 ? 18.572 14.878 -43.270 1.00 80.06 78 ALA A CA 1
ATOM 624 C C . ALA A 1 78 ? 17.812 15.134 -44.587 1.00 80.06 78 ALA A C 1
ATOM 626 O O . ALA A 1 78 ? 18.305 15.859 -45.446 1.00 80.06 78 ALA A O 1
ATOM 627 N N . VAL A 1 79 ? 16.630 14.535 -44.756 1.00 73.94 79 VAL A N 1
ATOM 628 C CA . VAL A 1 79 ? 15.773 14.687 -45.950 1.00 73.94 79 VAL A CA 1
ATOM 629 C C . VAL A 1 79 ? 14.777 15.860 -45.813 1.00 73.94 79 VAL A C 1
ATOM 631 O O . VAL A 1 79 ? 14.055 16.168 -46.761 1.00 73.94 79 VAL A O 1
ATOM 634 N N . ARG A 1 80 ? 14.732 16.528 -44.652 1.00 56.00 80 ARG A N 1
ATOM 635 C CA . ARG A 1 80 ? 13.842 17.661 -44.342 1.00 56.00 80 ARG A CA 1
ATOM 636 C C . ARG A 1 80 ? 14.554 19.002 -44.465 1.00 56.00 80 ARG A C 1
ATOM 638 O O . ARG A 1 80 ? 13.874 19.952 -44.907 1.00 56.00 80 ARG A O 1
#